Protein AF-X1CLY5-F1 (afdb_monomer_lite)

pLDDT: mean 88.84, std 12.1, range [45.0, 97.88]

InterPro domains:
  IPR012657 23S rRNA-intervening sequence protein [PF05635] (2-54)
  IPR012657 23S rRNA-intervening sequence protein [TIGR02436] (2-61)
  IPR036583 23S rRNA-intervening sequence superfamily [G3DSA:1.20.1440.60] (1-62)
  IPR036583 23S rRNA-intervening sequence superfamily [SSF158446] (3-57)

Radius of gyration: 14.8 Å; chains: 1; bounding box: 32×19×46 Å

Secondary structure (DSSP, 8-state):
---HHHHHHHHHHHHHHHHHHHHHHHHHHHHTT---HHHHHHHHHHHHHHHHHHHHHHHHHT----

Organism: NCBI:txid412755

Sequence (66 aa):
MQNQKDFTKFFNYSLKSANESLHWLGLLKDAKKINNNQLEYLLNETKKLANILGSSILTLKGENRF

Foldseek 3Di:
DPDLVVVLVVLVVVLVVLVVVLVVLVCVCVVVVDPDPVSVVVNVVSVVVSVVSVVVNCVSVVVDDD

Structure (mmCIF, N/CA/C/O backbone):
data_AF-X1CLY5-F1
#
_entry.id   AF-X1CLY5-F1
#
loop_
_atom_site.group_PDB
_atom_site.id
_atom_site.type_symbol
_atom_site.label_atom_id
_atom_site.label_alt_id
_atom_site.label_comp_id
_atom_site.label_asym_id
_atom_site.label_entity_id
_atom_site.label_seq_id
_atom_site.pdbx_PDB_ins_code
_atom_site.Cartn_x
_atom_site.Cartn_y
_atom_site.Cartn_z
_atom_site.occupancy
_atom_site.B_iso_or_equiv
_atom_site.auth_seq_id
_atom_site.auth_comp_id
_atom_site.auth_asym_id
_atom_site.auth_atom_id
_atom_site.pdbx_PDB_model_num
ATOM 1 N N . MET A 1 1 ? -6.728 1.749 27.988 1.00 45.00 1 MET A N 1
ATOM 2 C CA . MET A 1 1 ? -6.992 0.982 26.751 1.00 45.00 1 MET A CA 1
ATOM 3 C C . MET A 1 1 ? -6.815 1.926 25.574 1.00 45.00 1 MET A C 1
ATOM 5 O O . MET A 1 1 ? -7.645 2.809 25.406 1.00 45.00 1 MET A O 1
ATOM 9 N N . GLN A 1 2 ? -5.708 1.808 24.833 1.00 54.69 2 GLN A N 1
ATOM 10 C CA . GLN A 1 2 ? -5.478 2.573 23.601 1.00 54.69 2 GLN A CA 1
ATOM 11 C C . GLN A 1 2 ? -6.638 2.278 22.631 1.00 54.69 2 GLN A C 1
ATOM 13 O O . GLN A 1 2 ? -6.948 1.120 22.359 1.00 54.69 2 GLN A O 1
ATOM 18 N N . ASN A 1 3 ? -7.344 3.324 22.221 1.00 69.94 3 ASN A N 1
ATOM 19 C CA . ASN A 1 3 ? -8.694 3.304 21.664 1.00 69.94 3 ASN A CA 1
ATOM 20 C C . ASN A 1 3 ? -8.765 2.538 20.324 1.00 69.94 3 ASN A C 1
ATOM 22 O O . ASN A 1 3 ? -7.937 2.765 19.444 1.00 69.94 3 ASN A O 1
ATOM 26 N N . GLN A 1 4 ? -9.783 1.693 20.104 1.00 71.44 4 GLN A N 1
ATOM 27 C CA . GLN A 1 4 ? -10.000 1.009 18.809 1.00 71.44 4 GLN A CA 1
ATOM 28 C C . GLN A 1 4 ? -10.063 1.998 17.630 1.00 71.44 4 GLN A C 1
ATOM 30 O O . GL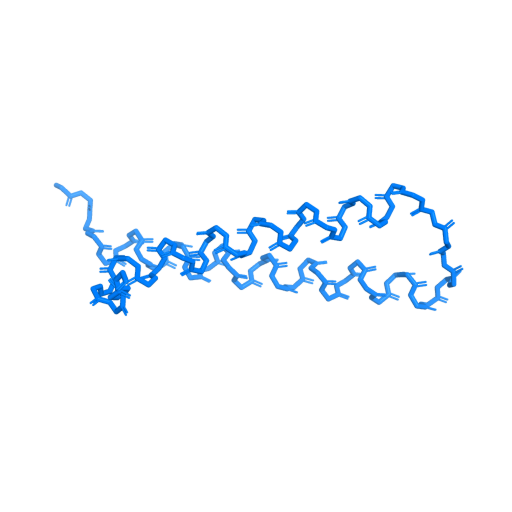N A 1 4 ? -9.632 1.689 16.521 1.00 71.44 4 GLN A O 1
ATOM 35 N N . LYS A 1 5 ? -10.540 3.225 17.883 1.00 78.81 5 LYS A N 1
ATOM 36 C CA . LYS A 1 5 ? -10.558 4.310 16.892 1.00 78.81 5 LYS A CA 1
ATOM 37 C C . LYS A 1 5 ? -9.153 4.758 16.474 1.00 78.81 5 LYS A C 1
ATOM 39 O O . LYS A 1 5 ? -8.952 5.052 15.298 1.00 78.81 5 LYS A O 1
ATOM 44 N N . ASP A 1 6 ? -8.192 4.778 17.397 1.00 82.12 6 ASP A N 1
ATOM 45 C CA . ASP A 1 6 ? -6.802 5.145 17.097 1.00 82.12 6 ASP A CA 1
ATOM 46 C C . ASP A 1 6 ? -6.125 4.055 16.264 1.00 82.12 6 ASP A C 1
ATOM 48 O O . ASP A 1 6 ? -5.421 4.365 15.304 1.00 82.12 6 ASP A O 1
ATOM 52 N N . PHE A 1 7 ? -6.426 2.785 16.557 1.00 83.69 7 PHE A N 1
ATOM 53 C CA . PHE A 1 7 ? -6.013 1.656 15.725 1.00 83.69 7 PHE A CA 1
ATOM 54 C C . PHE A 1 7 ? -6.554 1.787 14.301 1.00 83.69 7 PHE A C 1
ATOM 56 O O . PHE A 1 7 ? -5.773 1.807 13.352 1.00 83.69 7 PHE A O 1
ATOM 63 N N . THR A 1 8 ? -7.865 1.971 14.128 1.00 87.06 8 THR A N 1
ATOM 64 C CA . THR A 1 8 ? -8.459 2.167 12.797 1.00 87.06 8 THR A CA 1
ATOM 65 C C . THR A 1 8 ? -7.823 3.350 12.068 1.00 87.06 8 THR A C 1
ATOM 67 O O . THR A 1 8 ? -7.521 3.251 10.878 1.00 87.06 8 THR A O 1
ATOM 70 N N . LYS A 1 9 ? -7.564 4.463 12.764 1.00 90.12 9 LYS A N 1
ATOM 71 C CA . LYS A 1 9 ? -6.906 5.637 12.179 1.00 90.12 9 LYS A CA 1
ATOM 72 C C . LYS A 1 9 ? -5.482 5.316 11.708 1.00 90.12 9 LYS A C 1
ATOM 74 O O . LYS A 1 9 ? -5.129 5.682 10.590 1.00 90.12 9 LYS A O 1
ATOM 79 N N . PHE A 1 10 ? -4.702 4.588 12.508 1.00 92.56 10 PHE A N 1
ATOM 80 C CA . PHE A 1 10 ? -3.370 4.113 12.129 1.00 92.56 10 PHE A CA 1
ATOM 81 C C . PHE A 1 10 ? -3.415 3.230 10.876 1.00 92.56 10 PHE A C 1
ATOM 83 O O . PHE A 1 10 ? -2.723 3.528 9.908 1.00 92.56 10 PHE A O 1
ATOM 90 N N . PHE A 1 11 ? -4.299 2.228 10.837 1.00 93.12 11 PHE A N 1
ATOM 91 C CA . PHE A 1 11 ? -4.465 1.368 9.660 1.00 93.12 11 PHE A CA 1
ATOM 92 C C . PHE A 1 11 ? -4.848 2.161 8.400 1.00 93.12 11 PHE A C 1
ATOM 94 O O . PHE A 1 11 ? -4.340 1.866 7.320 1.00 93.12 11 PHE A O 1
ATOM 101 N N . ASN A 1 12 ? -5.690 3.195 8.521 1.00 94.25 12 ASN A N 1
ATOM 102 C CA . ASN A 1 12 ? -6.016 4.079 7.396 1.00 94.25 12 ASN A CA 1
ATOM 103 C C . ASN A 1 12 ? -4.788 4.859 6.896 1.00 94.25 12 ASN A C 1
ATOM 105 O O . ASN A 1 12 ? -4.580 4.952 5.686 1.00 94.25 12 ASN A O 1
ATOM 109 N N . TYR A 1 13 ? -3.954 5.387 7.800 1.00 95.94 13 TYR A N 1
ATOM 110 C CA . TYR A 1 13 ? -2.695 6.034 7.412 1.00 95.94 13 TYR A CA 1
ATOM 111 C C . TYR A 1 13 ? -1.737 5.052 6.731 1.00 95.94 13 TYR A C 1
ATOM 113 O O . TYR A 1 13 ? -1.188 5.371 5.676 1.00 95.94 13 TYR A O 1
ATOM 121 N N . SER A 1 14 ? -1.579 3.848 7.285 1.00 96.06 14 SER A N 1
ATOM 122 C CA . SER A 1 14 ? -0.750 2.796 6.692 1.00 96.06 14 SER A CA 1
ATOM 123 C C . SER A 1 14 ? -1.246 2.400 5.300 1.00 96.06 14 SER A C 1
ATOM 125 O O . SER A 1 14 ? -0.438 2.271 4.385 1.00 96.06 14 SER A O 1
ATOM 127 N N . LEU A 1 15 ? -2.564 2.266 5.106 1.00 96.69 15 LEU A N 1
ATOM 128 C CA . LEU A 1 15 ? -3.148 1.943 3.803 1.00 96.69 15 LEU A CA 1
ATOM 129 C C . LEU A 1 15 ? -2.885 3.052 2.778 1.00 96.69 15 LEU A C 1
ATOM 131 O O . LEU A 1 15 ? -2.522 2.765 1.638 1.00 96.69 15 LEU A O 1
ATOM 135 N N . LYS A 1 16 ? -3.013 4.322 3.181 1.00 96.88 16 LYS A N 1
ATOM 136 C CA . LYS A 1 16 ? -2.690 5.459 2.310 1.00 96.88 16 LYS A CA 1
ATOM 137 C C . LYS A 1 16 ? -1.217 5.438 1.887 1.00 96.88 16 LYS A C 1
ATOM 139 O O . LYS A 1 16 ? -0.931 5.550 0.699 1.00 96.88 16 LYS A O 1
ATOM 144 N N . SER A 1 17 ? -0.305 5.211 2.832 1.00 97.62 17 SER A N 1
ATOM 145 C CA . SER A 1 17 ? 1.134 5.109 2.560 1.00 97.62 17 SER A CA 1
ATOM 146 C C . SER A 1 17 ? 1.483 3.921 1.647 1.00 97.62 17 SER A C 1
ATOM 148 O O . SER A 1 17 ? 2.313 4.052 0.743 1.00 97.62 17 SER A O 1
ATOM 150 N N . ALA A 1 18 ? 0.807 2.778 1.809 1.00 97.56 18 ALA A N 1
ATOM 151 C CA . ALA A 1 18 ? 0.967 1.624 0.922 1.00 97.56 18 ALA A CA 1
ATOM 152 C C . ALA A 1 18 ? 0.487 1.927 -0.511 1.00 97.56 18 ALA A C 1
ATOM 154 O O . ALA A 1 18 ? 1.165 1.573 -1.475 1.00 97.56 18 ALA A O 1
ATOM 155 N N . ASN A 1 19 ? -0.636 2.637 -0.662 1.00 97.38 19 ASN A N 1
ATOM 156 C CA . ASN A 1 19 ? -1.143 3.064 -1.970 1.00 97.38 19 ASN A CA 1
ATOM 157 C C . ASN A 1 19 ? -0.215 4.079 -2.657 1.00 97.38 19 ASN A C 1
ATOM 159 O O . ASN A 1 19 ? 0.024 3.973 -3.858 1.00 97.38 19 ASN A O 1
ATOM 163 N N . GLU A 1 20 ? 0.350 5.029 -1.909 1.00 97.88 20 GLU A N 1
ATOM 164 C CA . GLU A 1 20 ? 1.370 5.952 -2.427 1.00 97.88 20 GLU A CA 1
ATOM 165 C C . GLU A 1 20 ? 2.631 5.190 -2.863 1.00 97.88 20 GLU A C 1
ATOM 167 O O . GLU A 1 20 ? 3.170 5.446 -3.937 1.00 97.88 20 GLU A O 1
ATOM 172 N N . SER A 1 21 ? 3.061 4.188 -2.091 1.00 97.62 21 SER A N 1
ATOM 173 C CA . SER A 1 21 ? 4.194 3.328 -2.458 1.00 97.62 21 SER A CA 1
ATOM 174 C C . SER A 1 21 ? 3.929 2.549 -3.752 1.00 97.62 21 SER A C 1
ATOM 176 O O . SER A 1 21 ? 4.790 2.514 -4.629 1.00 97.62 21 SER A O 1
ATOM 178 N N . LEU A 1 22 ? 2.726 1.986 -3.924 1.00 97.38 22 LEU A N 1
ATOM 179 C CA . LEU A 1 22 ? 2.307 1.351 -5.181 1.00 97.38 22 LEU A CA 1
ATOM 180 C C . LEU A 1 22 ? 2.350 2.327 -6.357 1.00 97.38 22 LEU A C 1
ATOM 182 O O . LEU A 1 22 ? 2.836 1.967 -7.428 1.00 97.38 22 LEU A O 1
ATOM 186 N N . HIS A 1 23 ? 1.870 3.555 -6.152 1.00 96.94 23 HIS A N 1
ATOM 187 C CA . HIS A 1 23 ? 1.905 4.594 -7.174 1.00 96.94 23 HIS A CA 1
ATOM 188 C C . HIS A 1 23 ? 3.343 4.909 -7.604 1.00 96.94 23 HIS A C 1
ATOM 190 O O . HIS A 1 23 ? 3.636 4.891 -8.798 1.00 96.94 23 HIS A O 1
ATOM 196 N N . TRP A 1 24 ? 4.260 5.117 -6.655 1.00 96.25 24 TRP A N 1
ATOM 197 C CA . TRP A 1 24 ? 5.658 5.418 -6.970 1.00 96.25 24 TRP A CA 1
ATOM 198 C C . TRP A 1 24 ? 6.396 4.247 -7.623 1.00 96.25 24 TRP A C 1
ATOM 200 O O . TRP A 1 24 ? 7.166 4.460 -8.560 1.00 96.25 24 TRP A O 1
ATOM 210 N N . LEU A 1 25 ? 6.144 3.012 -7.181 1.00 94.50 25 LEU A N 1
ATOM 211 C CA . LEU A 1 25 ? 6.713 1.815 -7.807 1.00 94.50 25 LEU A CA 1
ATOM 212 C C . LEU A 1 25 ? 6.190 1.620 -9.239 1.00 94.50 25 LEU A C 1
ATOM 214 O O . LEU A 1 25 ? 6.969 1.280 -10.130 1.00 94.50 25 LEU A O 1
ATOM 218 N N . GLY A 1 26 ? 4.898 1.871 -9.472 1.00 94.31 26 GLY A N 1
ATOM 219 C CA . GLY A 1 26 ? 4.292 1.839 -10.805 1.00 94.31 26 GLY A CA 1
ATOM 220 C C . GLY A 1 26 ? 4.870 2.922 -11.714 1.00 94.31 26 GLY A C 1
ATOM 221 O O . GLY A 1 26 ? 5.349 2.623 -12.803 1.00 94.31 26 GLY A O 1
ATOM 222 N N . LEU A 1 27 ? 4.954 4.159 -11.217 1.00 95.31 27 LEU A N 1
ATOM 223 C CA . LEU A 1 27 ? 5.554 5.267 -11.955 1.00 95.31 27 LEU A CA 1
ATOM 224 C C . LEU A 1 27 ? 7.016 4.983 -12.319 1.00 95.31 27 LEU A C 1
ATOM 226 O O . LEU A 1 27 ? 7.431 5.249 -13.442 1.00 95.31 27 LEU A O 1
ATOM 230 N N . LEU A 1 28 ? 7.802 4.417 -11.397 1.00 92.50 28 LEU A N 1
ATOM 231 C CA . LEU A 1 28 ? 9.185 4.019 -11.663 1.00 92.50 28 LEU A CA 1
ATOM 232 C C . LEU A 1 28 ? 9.268 2.946 -12.758 1.00 92.50 28 LEU A C 1
ATOM 234 O O . LEU A 1 28 ? 10.142 3.030 -13.628 1.00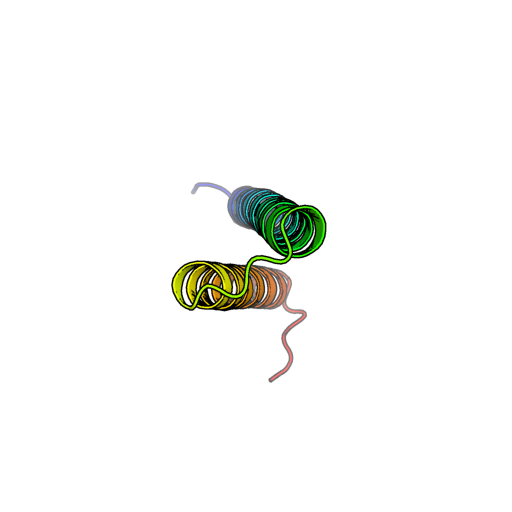 92.50 28 LEU A O 1
ATOM 238 N N . LYS A 1 29 ? 8.366 1.955 -12.718 1.00 91.88 29 LYS A N 1
ATOM 239 C CA . LYS A 1 29 ? 8.261 0.902 -13.736 1.00 91.88 29 LYS A CA 1
ATOM 240 C C . LYS A 1 29 ? 8.023 1.512 -15.112 1.00 91.88 29 LYS A C 1
ATOM 242 O O . LYS A 1 29 ? 8.762 1.202 -16.047 1.00 91.88 29 LYS A O 1
ATOM 247 N N . ASP A 1 30 ? 7.050 2.410 -15.200 1.00 91.38 30 ASP A N 1
ATOM 248 C CA . ASP A 1 30 ? 6.606 3.011 -16.455 1.00 91.38 30 ASP A CA 1
ATOM 249 C C . ASP A 1 30 ? 7.636 4.008 -17.001 1.00 91.38 30 ASP A C 1
ATOM 251 O O . ASP A 1 30 ? 8.012 3.939 -18.173 1.00 91.38 30 ASP A O 1
ATOM 255 N N . ALA A 1 31 ? 8.174 4.882 -16.143 1.00 93.25 31 ALA A N 1
ATOM 256 C CA . ALA A 1 31 ? 9.126 5.924 -16.528 1.00 93.25 31 ALA A CA 1
ATOM 257 C C . ALA A 1 31 ? 10.438 5.358 -17.085 1.00 93.25 31 ALA A C 1
ATOM 259 O O . ALA A 1 31 ? 11.033 5.937 -17.993 1.00 93.25 31 ALA A O 1
ATOM 260 N N . LYS A 1 32 ? 10.903 4.227 -16.545 1.00 89.94 32 LYS A N 1
ATOM 261 C CA . LYS A 1 32 ? 12.164 3.599 -16.962 1.00 89.94 32 LYS A CA 1
ATOM 262 C C . LYS A 1 32 ? 11.969 2.327 -17.793 1.00 89.94 32 LYS A C 1
ATOM 264 O O . LYS A 1 32 ? 12.960 1.671 -18.103 1.00 89.94 32 LYS A O 1
ATOM 269 N N . LYS A 1 33 ? 10.722 1.970 -18.142 1.00 86.12 33 LYS A N 1
ATOM 270 C CA . LYS A 1 33 ? 10.354 0.700 -18.804 1.00 86.12 33 LYS A CA 1
ATOM 271 C C . LYS A 1 33 ? 11.041 -0.510 -18.152 1.00 86.12 33 LYS A C 1
ATOM 273 O O . LYS A 1 33 ? 11.525 -1.415 -18.831 1.00 86.12 33 LYS A O 1
ATOM 278 N N . ILE A 1 34 ? 11.137 -0.492 -16.820 1.00 85.69 34 ILE A N 1
ATOM 279 C CA . ILE A 1 34 ? 11.871 -1.506 -16.062 1.00 85.69 34 ILE A CA 1
ATOM 280 C C . ILE A 1 34 ? 11.046 -2.785 -16.055 1.00 85.69 34 ILE A C 1
ATOM 282 O O . ILE A 1 34 ? 10.006 -2.860 -15.405 1.00 85.69 34 ILE A O 1
ATOM 286 N N . ASN A 1 35 ? 11.553 -3.816 -16.723 1.00 79.00 35 ASN A N 1
ATOM 287 C CA . ASN A 1 35 ? 11.034 -5.170 -16.602 1.00 79.00 35 ASN A CA 1
ATOM 288 C C . ASN A 1 35 ? 11.965 -5.979 -15.688 1.00 79.00 35 ASN A C 1
ATOM 290 O O . ASN A 1 35 ? 12.768 -6.788 -16.144 1.00 79.00 35 ASN A O 1
ATOM 294 N N . ASN A 1 36 ? 11.937 -5.654 -14.391 1.00 86.75 36 ASN A N 1
ATOM 295 C CA . ASN A 1 36 ? 12.742 -6.313 -13.362 1.00 86.75 36 ASN A CA 1
ATOM 296 C C . ASN A 1 36 ? 11.822 -7.102 -12.424 1.00 86.75 36 ASN A C 1
ATOM 298 O O . ASN A 1 36 ? 10.927 -6.525 -11.801 1.00 86.75 36 ASN A O 1
ATOM 302 N N . 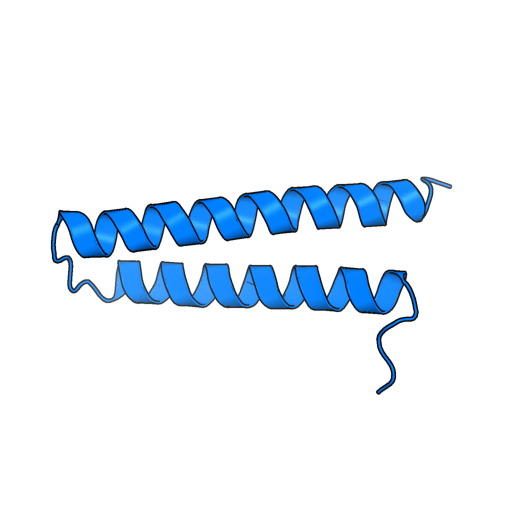ASN A 1 37 ? 12.109 -8.393 -12.267 1.00 92.50 37 ASN A N 1
ATOM 303 C CA . ASN A 1 37 ? 11.412 -9.303 -11.358 1.00 92.50 37 ASN A CA 1
ATOM 304 C C . ASN A 1 37 ? 11.363 -8.779 -9.913 1.00 92.50 37 ASN A C 1
ATOM 306 O O . ASN A 1 37 ? 10.384 -9.006 -9.212 1.00 92.50 37 ASN A O 1
ATOM 310 N N . GLN A 1 38 ? 12.382 -8.042 -9.461 1.00 93.25 38 GLN A N 1
ATOM 311 C CA . GLN A 1 38 ? 12.402 -7.417 -8.136 1.00 93.25 38 GLN A CA 1
ATOM 312 C C . GLN A 1 38 ? 11.358 -6.305 -8.006 1.00 93.25 38 GLN A C 1
ATOM 314 O O . GLN A 1 38 ? 10.712 -6.192 -6.969 1.00 93.25 38 GLN A O 1
ATOM 319 N N . LEU A 1 39 ? 11.174 -5.489 -9.049 1.00 93.31 39 LEU A N 1
ATOM 320 C CA . LEU A 1 39 ? 10.180 -4.415 -9.040 1.00 93.31 39 LEU A CA 1
ATOM 321 C C . LEU A 1 39 ? 8.763 -4.989 -9.069 1.00 93.31 39 LEU A C 1
ATOM 323 O O . LEU A 1 39 ? 7.888 -4.517 -8.349 1.00 93.31 39 LEU A O 1
ATOM 327 N N . GLU A 1 40 ? 8.549 -6.035 -9.864 1.00 93.75 40 GLU A N 1
ATOM 328 C CA . GLU A 1 40 ? 7.278 -6.756 -9.900 1.00 93.75 40 GLU A CA 1
ATOM 329 C C . GLU A 1 40 ? 6.979 -7.468 -8.575 1.00 93.75 40 GLU A C 1
ATOM 331 O O . GLU A 1 40 ? 5.861 -7.375 -8.067 1.00 93.75 40 GLU A O 1
ATOM 336 N N . TYR A 1 41 ? 7.991 -8.086 -7.960 1.00 95.81 41 TYR A N 1
ATOM 337 C CA . TYR A 1 41 ? 7.893 -8.646 -6.616 1.00 95.81 41 TYR A CA 1
ATOM 338 C C . TYR A 1 41 ? 7.502 -7.576 -5.588 1.00 95.81 41 TYR A C 1
ATOM 340 O O . TYR A 1 41 ? 6.529 -7.760 -4.861 1.00 95.81 41 TYR A O 1
ATOM 348 N N . LEU A 1 42 ? 8.186 -6.426 -5.572 1.00 96.00 42 LEU A N 1
ATOM 349 C CA . LEU A 1 42 ? 7.874 -5.318 -4.661 1.00 96.00 42 LEU A CA 1
ATOM 350 C C . LEU A 1 42 ? 6.458 -4.769 -4.871 1.00 96.00 42 LEU A C 1
ATOM 352 O O . LEU A 1 42 ? 5.747 -4.530 -3.894 1.00 96.00 42 LEU A O 1
ATOM 356 N N . LEU A 1 43 ? 6.026 -4.598 -6.123 1.00 96.06 43 LEU A N 1
ATOM 357 C CA . LEU A 1 43 ? 4.659 -4.187 -6.454 1.00 96.06 43 LEU A CA 1
ATOM 358 C C . LEU A 1 43 ? 3.632 -5.187 -5.914 1.00 96.06 43 LEU A C 1
ATOM 360 O O . LEU A 1 43 ? 2.645 -4.789 -5.295 1.00 96.06 43 LEU A O 1
ATOM 364 N N . ASN A 1 44 ? 3.872 -6.483 -6.117 1.00 96.94 44 ASN A N 1
ATOM 365 C CA . ASN A 1 44 ? 2.969 -7.532 -5.663 1.00 96.94 44 ASN A CA 1
ATOM 366 C C . ASN A 1 44 ? 2.898 -7.608 -4.130 1.00 96.94 44 ASN A C 1
ATOM 368 O O . ASN A 1 44 ? 1.804 -7.641 -3.569 1.00 96.94 44 ASN A O 1
ATOM 372 N N . GLU A 1 45 ? 4.040 -7.578 -3.442 1.00 97.88 45 GLU A N 1
ATOM 373 C CA . GLU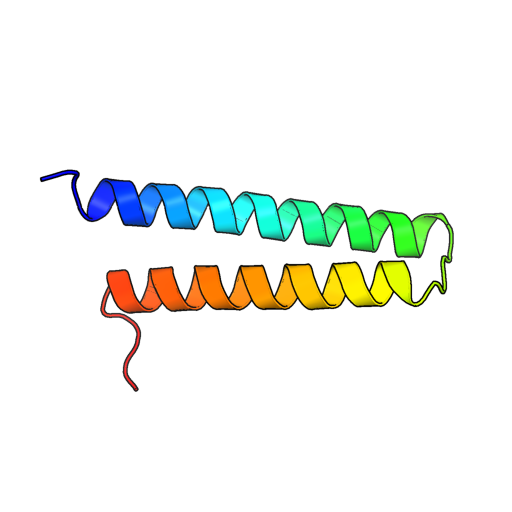 A 1 45 ? 4.085 -7.599 -1.977 1.00 97.88 45 GLU A CA 1
ATOM 374 C C . GLU A 1 45 ? 3.435 -6.350 -1.372 1.00 97.88 45 GLU A C 1
ATOM 376 O O . GLU A 1 45 ? 2.599 -6.461 -0.475 1.00 97.88 45 GLU A O 1
ATOM 381 N N . THR A 1 46 ? 3.709 -5.164 -1.923 1.00 97.44 46 THR A N 1
ATOM 382 C CA . THR A 1 46 ? 3.062 -3.921 -1.465 1.00 97.44 46 THR A CA 1
ATOM 383 C C . THR A 1 46 ? 1.544 -3.982 -1.668 1.00 97.44 46 THR A C 1
ATOM 385 O O . THR A 1 46 ? 0.782 -3.560 -0.798 1.00 97.44 46 THR A O 1
ATOM 388 N N . LYS A 1 47 ? 1.076 -4.580 -2.773 1.00 97.81 47 LYS A N 1
ATOM 389 C CA . LYS A 1 47 ? -0.356 -4.792 -3.034 1.00 97.81 47 LYS A CA 1
ATOM 390 C C . LYS A 1 47 ? -0.987 -5.761 -2.035 1.00 97.81 47 LYS A C 1
ATOM 392 O O . LYS A 1 47 ? -2.086 -5.499 -1.549 1.00 97.81 47 LYS A O 1
ATOM 397 N N . LYS A 1 48 ? -0.302 -6.855 -1.685 1.00 97.88 48 LYS A N 1
ATOM 398 C CA . LYS A 1 48 ? -0.762 -7.784 -0.639 1.00 97.88 48 LYS A CA 1
ATOM 399 C C . LYS A 1 48 ? -0.875 -7.085 0.714 1.00 97.88 48 LYS A C 1
ATOM 401 O O . LYS A 1 48 ? -1.892 -7.244 1.383 1.00 97.88 48 LYS A O 1
ATOM 406 N N . LEU A 1 49 ? 0.111 -6.266 1.085 1.00 97.31 49 LEU A N 1
ATOM 407 C CA . LEU A 1 49 ? 0.065 -5.472 2.315 1.00 97.31 49 LEU A CA 1
ATOM 408 C C . LEU A 1 49 ? -1.120 -4.498 2.316 1.00 97.31 49 LEU A C 1
ATOM 410 O O . LEU A 1 49 ? -1.864 -4.453 3.294 1.00 97.31 49 LEU A O 1
ATOM 414 N N . ALA A 1 50 ? -1.357 -3.781 1.213 1.00 97.38 50 ALA A N 1
ATOM 415 C CA . ALA A 1 50 ? -2.519 -2.902 1.078 1.00 97.38 50 ALA A CA 1
ATOM 416 C C . ALA A 1 50 ? -3.847 -3.667 1.247 1.00 97.38 50 ALA A C 1
ATOM 418 O O . ALA A 1 50 ? -4.731 -3.210 1.972 1.00 97.38 50 ALA A O 1
ATOM 419 N N . ASN A 1 51 ? -3.968 -4.867 0.667 1.00 96.56 51 ASN A N 1
ATOM 420 C CA . ASN A 1 51 ? -5.149 -5.719 0.833 1.00 96.56 51 ASN A CA 1
ATOM 421 C C . ASN A 1 51 ? -5.344 -6.175 2.289 1.00 96.56 51 ASN A C 1
ATOM 423 O O . ASN A 1 51 ? -6.464 -6.130 2.800 1.00 96.56 51 ASN A O 1
ATOM 427 N N . ILE A 1 52 ? -4.269 -6.567 2.981 1.00 95.75 52 ILE A N 1
ATOM 428 C CA . ILE A 1 52 ? -4.320 -6.952 4.401 1.00 95.75 52 ILE A CA 1
ATOM 429 C C . ILE A 1 52 ? -4.777 -5.764 5.255 1.00 95.75 52 ILE A C 1
ATOM 431 O O . ILE A 1 52 ? -5.691 -5.911 6.070 1.00 95.75 52 ILE A O 1
ATOM 435 N N . LEU A 1 53 ? -4.210 -4.575 5.035 1.00 95.00 53 LEU A N 1
ATOM 436 C CA . LEU A 1 53 ? -4.598 -3.353 5.744 1.00 95.00 53 LEU A CA 1
ATOM 437 C C . LEU A 1 53 ? -6.068 -2.995 5.475 1.00 95.00 53 LEU A C 1
ATOM 439 O O . LEU A 1 53 ? -6.812 -2.732 6.418 1.00 95.00 53 LEU A O 1
ATOM 443 N N . GLY A 1 54 ? -6.507 -3.052 4.215 1.00 94.12 54 GLY A N 1
ATOM 444 C CA . GLY A 1 54 ? -7.898 -2.815 3.825 1.00 94.12 54 GLY A CA 1
ATOM 445 C C . GLY A 1 54 ? -8.869 -3.794 4.485 1.00 94.12 54 GLY A C 1
ATOM 446 O O . GLY A 1 54 ? -9.842 -3.368 5.105 1.00 94.12 54 GLY A O 1
ATOM 447 N N . SER A 1 55 ? -8.565 -5.095 4.442 1.00 94.12 55 SER A N 1
ATOM 448 C CA . SER A 1 55 ? -9.375 -6.126 5.105 1.00 94.12 55 SER A CA 1
ATOM 449 C C . SER A 1 55 ? -9.441 -5.925 6.623 1.00 94.12 55 SER A C 1
ATOM 451 O O . SER A 1 55 ? -10.510 -6.051 7.216 1.00 94.12 55 SER A O 1
ATOM 453 N N . SER A 1 56 ? -8.331 -5.515 7.246 1.00 91.12 56 SER A N 1
ATOM 454 C CA . SER A 1 56 ? -8.267 -5.225 8.681 1.00 91.12 56 SER A CA 1
ATOM 455 C C . SER A 1 56 ? -9.161 -4.038 9.049 1.00 91.12 56 SER A C 1
ATOM 457 O O . SER A 1 56 ? -9.891 -4.102 10.036 1.00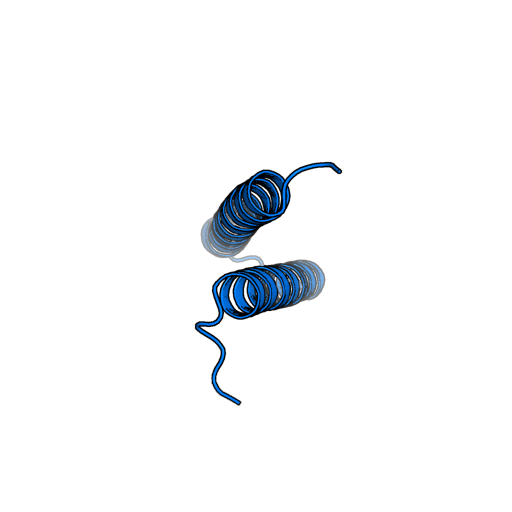 91.12 56 SER A O 1
ATOM 459 N N . ILE A 1 57 ? -9.175 -2.978 8.231 1.00 91.00 57 ILE A N 1
ATOM 460 C CA . ILE A 1 57 ? -10.065 -1.821 8.421 1.00 91.00 57 ILE A CA 1
ATOM 461 C C . ILE A 1 57 ? -11.538 -2.232 8.298 1.00 91.00 57 ILE A C 1
ATOM 463 O O . ILE A 1 57 ? -12.342 -1.822 9.133 1.00 91.00 57 ILE A O 1
ATOM 467 N N . LEU A 1 58 ? -11.898 -3.037 7.291 1.00 90.31 58 LEU A N 1
ATOM 468 C CA . LEU A 1 58 ? -13.276 -3.510 7.093 1.00 90.31 58 LEU A CA 1
ATOM 469 C C . LEU A 1 58 ? -13.762 -4.363 8.269 1.00 90.31 58 LEU A C 1
ATOM 471 O O . LEU A 1 58 ? -14.878 -4.172 8.755 1.00 90.31 58 LEU A O 1
ATOM 475 N N . THR A 1 59 ? -12.907 -5.257 8.771 1.00 90.94 59 THR A N 1
ATOM 476 C CA . THR A 1 59 ? -13.194 -6.065 9.965 1.00 90.94 59 THR A CA 1
ATOM 477 C C . THR A 1 59 ? -13.391 -5.183 11.197 1.00 90.94 59 THR A C 1
ATOM 479 O O . THR A 1 59 ? -14.363 -5.362 11.924 1.00 90.94 59 THR A O 1
ATOM 482 N N . LEU A 1 60 ? -12.530 -4.180 11.407 1.00 86.38 60 LEU A N 1
ATOM 483 C CA . LEU A 1 60 ? -12.648 -3.243 12.534 1.00 86.38 60 LEU A CA 1
ATOM 484 C C . LEU A 1 60 ? -13.904 -2.362 12.462 1.00 86.38 60 LEU A C 1
ATOM 486 O O . LEU A 1 60 ? -14.420 -1.950 13.499 1.00 86.38 60 LEU A O 1
ATOM 490 N N . LYS A 1 61 ? -14.404 -2.070 11.258 1.00 83.88 61 LYS A N 1
ATOM 491 C CA . LYS A 1 61 ? -15.660 -1.3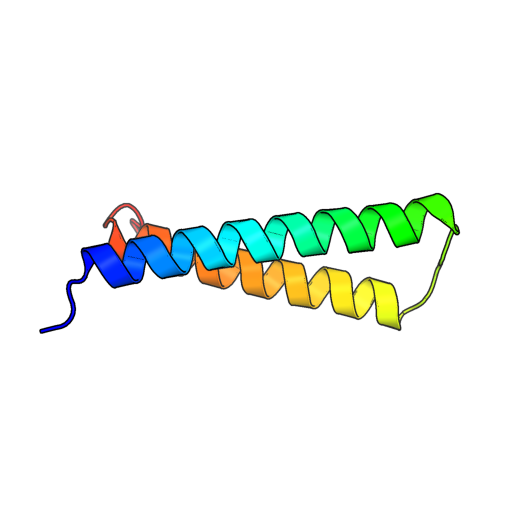33 11.053 1.00 83.88 61 LYS A CA 1
ATOM 492 C C . LYS A 1 61 ? -16.913 -2.208 11.175 1.00 83.88 61 LYS A C 1
ATOM 494 O O . LYS A 1 61 ? -18.013 -1.664 11.193 1.00 83.88 61 LYS A O 1
ATOM 499 N N . GLY A 1 62 ? -16.770 -3.534 11.242 1.00 81.25 62 GLY A N 1
ATOM 500 C CA . GLY A 1 62 ? -17.901 -4.467 11.180 1.00 81.25 62 GLY A CA 1
ATOM 501 C C . GLY A 1 62 ? -18.575 -4.525 9.801 1.00 81.25 62 GLY A C 1
ATOM 502 O O . GLY A 1 62 ? -19.697 -5.009 9.683 1.00 81.25 62 GLY A O 1
ATOM 503 N N . GLU A 1 63 ? -17.903 -4.026 8.760 1.00 74.56 63 GLU A N 1
ATOM 504 C CA . GLU A 1 63 ? -18.385 -4.027 7.370 1.00 74.56 63 GLU A CA 1
ATOM 505 C C . GLU A 1 63 ? -18.019 -5.328 6.636 1.00 74.56 63 GLU A C 1
ATOM 507 O O . GLU A 1 63 ? -18.564 -5.615 5.573 1.00 74.56 63 GLU A O 1
ATOM 512 N N . ASN A 1 64 ? -17.132 -6.142 7.217 1.00 61.88 64 ASN A N 1
ATOM 513 C CA . ASN A 1 64 ? -16.785 -7.464 6.708 1.00 61.88 64 ASN A CA 1
ATOM 514 C C . ASN A 1 64 ? -17.880 -8.471 7.107 1.00 61.88 64 ASN A C 1
ATOM 516 O O . ASN A 1 64 ? -17.858 -9.042 8.198 1.00 61.88 64 ASN A O 1
ATOM 520 N N . ARG A 1 65 ? -18.878 -8.647 6.237 1.00 52.94 65 ARG A N 1
ATOM 521 C CA . ARG A 1 65 ? -19.797 -9.789 6.295 1.00 52.94 65 ARG A CA 1
ATOM 522 C C . ARG A 1 65 ? -19.134 -10.907 5.497 1.00 52.94 65 ARG A C 1
ATOM 524 O O . ARG A 1 65 ? -18.923 -10.726 4.303 1.00 52.94 65 ARG A O 1
ATOM 531 N N . PHE A 1 66 ? -18.725 -11.962 6.198 1.00 52.62 66 PHE A N 1
ATOM 532 C CA . PHE A 1 66 ? -18.177 -13.190 5.617 1.00 52.62 66 PHE A CA 1
ATOM 533 C C . PHE A 1 66 ? -18.984 -13.673 4.409 1.00 52.62 66 PHE A C 1
ATOM 535 O O . PHE A 1 66 ? -20.233 -13.564 4.465 1.00 52.62 66 PHE A O 1
#